Protein AF-A0A2X2LMR7-F1 (afdb_monomer_lite)

Organism: Sphingobacterium multivorum (NCBI:txid28454)

Structure (mmCIF, N/CA/C/O backbone):
data_AF-A0A2X2LMR7-F1
#
_entry.id   AF-A0A2X2LMR7-F1
#
loop_
_atom_site.group_PDB
_atom_site.id
_atom_site.type_symbol
_atom_site.label_atom_id
_atom_site.label_alt_id
_atom_site.label_comp_id
_atom_site.label_asym_id
_atom_site.label_entity_id
_atom_site.label_seq_id
_atom_site.pdbx_PDB_ins_code
_atom_site.Cartn_x
_atom_site.Cartn_y
_atom_site.Cartn_z
_atom_site.occupancy
_atom_site.B_iso_or_equiv
_atom_site.auth_seq_id
_atom_site.auth_comp_id
_atom_site.auth_asym_id
_atom_site.auth_atom_id
_atom_site.pdbx_PDB_model_num
ATOM 1 N N . MET A 1 1 ? 5.431 -15.768 -2.542 1.00 69.31 1 MET A N 1
ATOM 2 C CA . MET A 1 1 ? 4.247 -15.149 -3.177 1.00 69.31 1 MET A CA 1
ATOM 3 C C . MET A 1 1 ? 2.946 -15.713 -2.615 1.00 69.31 1 MET A C 1
ATOM 5 O O . MET A 1 1 ? 2.245 -14.953 -1.976 1.00 69.31 1 MET A O 1
ATOM 9 N N . PHE A 1 2 ? 2.655 -17.018 -2.722 1.00 72.50 2 PHE A N 1
ATOM 10 C CA . PHE A 1 2 ? 1.356 -17.586 -2.304 1.00 72.50 2 PHE A CA 1
ATOM 11 C C . PHE A 1 2 ? 0.916 -17.258 -0.861 1.00 72.50 2 PHE A C 1
ATOM 13 O O . PHE A 1 2 ? -0.128 -16.641 -0.668 1.00 72.50 2 PHE A O 1
ATOM 20 N N . PHE A 1 3 ? 1.731 -17.587 0.150 1.00 79.31 3 PHE A N 1
ATOM 21 C CA . PHE A 1 3 ? 1.409 -17.270 1.552 1.00 79.31 3 PHE A CA 1
ATOM 22 C C . PHE A 1 3 ? 1.264 -15.766 1.805 1.00 79.31 3 PHE A C 1
ATOM 24 O O . PHE A 1 3 ? 0.351 -15.342 2.502 1.00 79.31 3 PHE A O 1
ATOM 31 N N . TYR A 1 4 ? 2.131 -14.957 1.194 1.00 79.56 4 TYR A N 1
ATOM 32 C CA . TYR A 1 4 ? 2.084 -13.500 1.309 1.00 79.56 4 TYR A CA 1
ATOM 33 C C . TYR A 1 4 ? 0.781 -12.927 0.735 1.00 79.56 4 TYR A C 1
ATOM 35 O O . TYR A 1 4 ? 0.124 -12.122 1.391 1.00 79.56 4 TYR A O 1
ATOM 43 N N . SER A 1 5 ? 0.369 -13.389 -0.447 1.00 81.25 5 SER A N 1
ATOM 44 C CA . SER A 1 5 ? -0.888 -12.986 -1.077 1.00 81.25 5 SER A CA 1
ATOM 45 C C . SER A 1 5 ? -2.096 -13.392 -0.229 1.00 81.25 5 SER A C 1
ATOM 47 O O . SER A 1 5 ? -2.974 -12.571 0.008 1.00 81.25 5 SER A O 1
ATOM 49 N N . ILE A 1 6 ? -2.129 -14.611 0.318 1.00 84.50 6 ILE A N 1
ATOM 50 C CA . ILE A 1 6 ? -3.223 -15.028 1.213 1.00 84.50 6 ILE A CA 1
ATOM 51 C C . ILE A 1 6 ? -3.285 -14.134 2.454 1.00 84.50 6 ILE A C 1
ATOM 53 O O . ILE A 1 6 ? -4.361 -13.639 2.789 1.00 84.50 6 ILE A O 1
ATOM 57 N N . SER A 1 7 ? -2.148 -13.880 3.105 1.00 86.50 7 SER A N 1
ATOM 58 C CA . SER A 1 7 ? -2.094 -12.998 4.274 1.00 86.50 7 SER A CA 1
ATOM 59 C C . SER A 1 7 ? -2.594 -11.591 3.946 1.00 86.50 7 SER A C 1
ATOM 61 O O . SER A 1 7 ? -3.410 -11.045 4.683 1.00 86.50 7 SER A O 1
ATOM 63 N N . CYS A 1 8 ? -2.186 -11.027 2.806 1.00 84.50 8 CYS A N 1
ATOM 64 C CA . CYS A 1 8 ? -2.658 -9.715 2.369 1.00 84.50 8 CYS A CA 1
ATOM 65 C C . CYS A 1 8 ? -4.162 -9.719 2.042 1.00 84.50 8 CYS A C 1
ATOM 67 O O . CYS A 1 8 ? -4.864 -8.767 2.374 1.00 84.50 8 CYS A O 1
ATOM 69 N N . ALA A 1 9 ? -4.686 -10.790 1.439 1.00 86.94 9 ALA A N 1
ATOM 70 C CA . ALA A 1 9 ? -6.115 -10.933 1.160 1.00 86.94 9 ALA A CA 1
ATOM 71 C C . ALA A 1 9 ? -6.933 -10.934 2.457 1.00 86.94 9 ALA A C 1
ATOM 73 O O . ALA A 1 9 ? -7.918 -10.206 2.586 1.00 86.94 9 ALA A O 1
ATOM 74 N N . VAL A 1 10 ? -6.493 -11.728 3.437 1.00 87.56 10 VAL A N 1
ATOM 75 C CA . VAL A 1 10 ? -7.118 -11.811 4.760 1.00 87.56 10 VAL A CA 1
ATOM 76 C C . VAL A 1 10 ? -7.051 -10.458 5.465 1.00 87.56 10 VAL A C 1
ATOM 78 O O . VAL A 1 10 ? -8.070 -10.013 5.996 1.00 87.56 10 VAL A O 1
ATOM 81 N N . PHE A 1 11 ? -5.904 -9.776 5.407 1.00 89.94 11 PHE A N 1
ATOM 82 C CA . PHE A 1 11 ? -5.740 -8.424 5.934 1.00 89.94 11 PHE A CA 1
ATOM 83 C C . PHE A 1 11 ? -6.753 -7.454 5.323 1.00 89.94 11 PHE A C 1
ATOM 85 O O . PHE A 1 11 ? -7.487 -6.805 6.065 1.00 89.94 11 PHE A O 1
ATOM 92 N N . PHE A 1 12 ? -6.866 -7.385 3.992 1.00 88.75 12 PHE A N 1
ATOM 93 C CA . PHE A 1 12 ? -7.803 -6.468 3.339 1.00 88.75 12 PHE A CA 1
ATOM 94 C C . PHE A 1 12 ? -9.261 -6.765 3.698 1.00 88.75 12 PHE A C 1
ATOM 96 O O . PHE A 1 12 ? -10.021 -5.838 3.969 1.00 88.75 12 PHE A O 1
ATOM 103 N N . VAL A 1 13 ? -9.653 -8.040 3.781 1.00 88.00 13 VAL A N 1
ATOM 104 C CA . VAL A 1 13 ? -11.013 -8.440 4.186 1.00 88.00 13 VAL A CA 1
ATOM 105 C C . VAL A 1 13 ? -11.296 -8.112 5.655 1.00 88.00 13 VAL A C 1
ATOM 107 O O . VAL A 1 13 ? -12.414 -7.732 6.006 1.00 88.00 13 VAL A O 1
ATOM 110 N N . ARG A 1 14 ? -10.315 -8.270 6.549 1.00 89.50 14 ARG A N 1
ATOM 111 C CA . ARG A 1 14 ? -10.466 -7.890 7.962 1.00 89.50 14 ARG A CA 1
ATOM 112 C C . ARG A 1 14 ? -10.521 -6.380 8.109 1.00 89.50 14 ARG A C 1
ATOM 114 O O . ARG A 1 14 ? -11.379 -5.872 8.824 1.00 89.50 14 ARG A O 1
ATOM 121 N N . MET A 1 15 ? -9.648 -5.672 7.405 1.00 87.31 15 MET A N 1
ATOM 122 C CA . MET A 1 15 ? -9.547 -4.226 7.491 1.00 87.31 15 MET A CA 1
ATOM 123 C C . MET A 1 15 ? -10.759 -3.533 6.862 1.00 87.31 15 MET A C 1
ATOM 125 O O . MET A 1 15 ? -11.259 -2.557 7.416 1.00 87.31 15 MET A O 1
ATOM 129 N N . SER A 1 16 ? -11.341 -4.102 5.800 1.00 86.75 16 SER A N 1
ATOM 130 C CA . SER A 1 16 ? -12.601 -3.607 5.247 1.00 86.75 16 SER A CA 1
ATOM 131 C C . SER A 1 16 ? -13.730 -3.620 6.280 1.00 86.75 16 SER A C 1
ATOM 133 O O . SER A 1 16 ? -14.521 -2.684 6.326 1.00 86.75 16 SER A O 1
ATOM 135 N N . LYS A 1 17 ? -13.802 -4.638 7.148 1.00 84.75 17 LYS A N 1
ATOM 136 C CA . LYS A 1 17 ? -14.818 -4.715 8.212 1.00 84.75 17 LYS A CA 1
ATOM 137 C C . LYS A 1 17 ? -14.617 -3.677 9.317 1.00 84.75 17 LYS A C 1
ATOM 139 O O . LYS A 1 17 ? -15.574 -3.379 10.018 1.00 84.75 17 LYS A O 1
ATOM 144 N N . LYS A 1 18 ? -13.399 -3.151 9.493 1.00 85.00 18 LYS A N 1
ATOM 145 C CA . LYS A 1 18 ? -13.104 -2.117 10.498 1.00 85.00 18 LYS A CA 1
ATOM 146 C C . LYS A 1 18 ? -13.485 -0.710 10.035 1.00 85.00 18 LYS A C 1
ATOM 148 O O . LYS A 1 18 ? -13.625 0.181 10.865 1.00 85.00 18 LYS A O 1
ATOM 153 N N . ILE A 1 19 ? -13.668 -0.509 8.731 1.00 84.69 19 ILE A N 1
ATOM 154 C CA . ILE A 1 19 ? -14.018 0.790 8.158 1.00 84.69 19 ILE A CA 1
ATOM 155 C C . ILE A 1 19 ? -15.547 0.948 8.156 1.00 84.69 19 ILE A C 1
ATOM 157 O O . ILE A 1 19 ? -16.233 0.126 7.548 1.00 84.69 19 ILE A O 1
ATOM 161 N N . PRO A 1 20 ? -16.097 2.011 8.776 1.00 79.19 20 PRO A N 1
ATOM 162 C CA . PRO A 1 20 ? -17.545 2.181 8.923 1.00 79.19 20 PRO A CA 1
ATOM 163 C C . PRO A 1 20 ? -18.264 2.457 7.592 1.00 79.19 20 PRO A C 1
ATOM 165 O O . PRO A 1 20 ? -19.450 2.173 7.453 1.00 79.19 20 PRO A O 1
ATOM 168 N N . ASN A 1 21 ? -17.563 3.002 6.594 1.00 83.50 21 ASN A N 1
ATOM 169 C CA . ASN A 1 21 ? -18.145 3.310 5.290 1.00 83.50 21 ASN A CA 1
ATOM 170 C C . ASN A 1 21 ? -18.221 2.056 4.403 1.00 83.50 21 ASN A C 1
ATOM 172 O O . ASN A 1 21 ? -17.194 1.513 3.992 1.00 83.50 21 ASN A O 1
ATOM 176 N N . THR A 1 22 ? -19.438 1.646 4.040 1.00 81.94 22 THR A N 1
ATOM 177 C CA . THR A 1 22 ? -19.713 0.454 3.223 1.00 81.94 22 THR A CA 1
ATOM 178 C C . THR A 1 22 ? -19.095 0.522 1.823 1.00 81.94 22 THR A C 1
ATOM 180 O O . THR A 1 22 ? -18.624 -0.495 1.318 1.00 81.94 22 THR A O 1
ATOM 183 N N . THR A 1 23 ? -19.031 1.703 1.202 1.00 85.06 23 THR A N 1
ATOM 184 C CA . THR A 1 23 ? -18.420 1.888 -0.126 1.00 85.06 23 THR A CA 1
ATOM 185 C C . THR A 1 23 ? -16.912 1.674 -0.066 1.00 85.06 23 THR A C 1
ATOM 187 O O . THR A 1 23 ? -16.362 0.918 -0.864 1.00 85.06 23 THR A O 1
ATOM 190 N N . ALA A 1 24 ? -16.239 2.282 0.915 1.00 84.19 24 ALA A N 1
ATOM 191 C CA . ALA A 1 24 ? -14.800 2.100 1.109 1.00 84.19 24 ALA A CA 1
ATOM 192 C C . ALA A 1 24 ? -14.456 0.674 1.563 1.00 84.19 24 ALA A C 1
ATOM 194 O O . ALA A 1 24 ? -13.479 0.092 1.096 1.00 84.19 24 ALA A O 1
ATOM 195 N N . SER A 1 25 ? -15.295 0.087 2.420 1.00 86.94 25 SER A N 1
ATOM 196 C CA . SER A 1 25 ? -15.191 -1.310 2.837 1.00 86.94 25 SER A CA 1
ATOM 197 C C . SER A 1 25 ? -15.261 -2.253 1.631 1.00 86.94 25 SER A C 1
ATOM 199 O O . SER A 1 25 ? -14.354 -3.056 1.410 1.00 86.94 25 SER A O 1
ATOM 201 N N . ASN A 1 26 ? -16.284 -2.112 0.785 1.00 88.19 26 ASN A N 1
ATOM 202 C CA . ASN A 1 26 ? -16.417 -2.928 -0.418 1.00 88.19 26 ASN A CA 1
ATOM 203 C C . ASN A 1 26 ? -15.256 -2.704 -1.391 1.00 88.19 26 ASN A C 1
ATOM 205 O O . ASN A 1 26 ? -14.740 -3.681 -1.927 1.00 88.19 26 ASN A O 1
ATOM 209 N N . PHE A 1 27 ? -14.801 -1.461 -1.573 1.00 89.75 27 PHE A N 1
ATOM 210 C CA . PHE A 1 27 ? -13.635 -1.164 -2.405 1.00 89.75 27 PHE A CA 1
ATOM 211 C C . PHE A 1 27 ? -12.401 -1.933 -1.923 1.00 89.75 27 PHE A C 1
ATOM 213 O O . PHE A 1 27 ? -11.836 -2.709 -2.685 1.00 89.75 27 PHE A O 1
ATOM 220 N N . ILE A 1 28 ? -12.034 -1.818 -0.644 1.00 89.31 28 ILE A N 1
ATOM 221 C CA . ILE A 1 28 ? -10.854 -2.498 -0.087 1.00 89.31 28 ILE A CA 1
ATOM 222 C C . ILE A 1 28 ? -11.001 -4.021 -0.155 1.00 89.31 28 ILE A C 1
ATOM 224 O O . ILE A 1 28 ? -10.039 -4.718 -0.471 1.00 89.31 28 ILE A O 1
ATOM 228 N N . LYS A 1 29 ? -12.204 -4.548 0.093 1.00 89.56 29 LYS A N 1
ATOM 229 C CA . LYS A 1 29 ? -12.481 -5.984 0.014 1.00 89.56 29 LYS A CA 1
ATOM 230 C C . LYS A 1 29 ? -12.317 -6.512 -1.412 1.00 89.56 29 LYS A C 1
ATOM 232 O O . LYS A 1 29 ? -11.577 -7.468 -1.618 1.00 89.56 29 LYS A O 1
ATOM 237 N N . TYR A 1 30 ? -13.005 -5.920 -2.388 1.00 89.06 30 TYR A N 1
ATOM 238 C CA . TYR A 1 30 ? -12.992 -6.415 -3.766 1.00 89.06 30 TYR A CA 1
ATOM 239 C C . TYR A 1 30 ? -11.665 -6.126 -4.457 1.00 89.06 30 TYR A C 1
ATOM 241 O O . TYR A 1 30 ? -11.085 -7.039 -5.034 1.00 89.06 30 TYR A O 1
ATOM 249 N N . VAL A 1 31 ? -11.149 -4.899 -4.350 1.00 90.19 31 VAL A N 1
ATOM 250 C CA . VAL A 1 31 ? -9.868 -4.514 -4.955 1.00 90.19 31 VAL A CA 1
ATOM 251 C C . VAL A 1 31 ? -8.721 -5.267 -4.292 1.00 90.19 31 VAL A C 1
ATOM 253 O O . VAL A 1 31 ? -7.891 -5.832 -4.991 1.00 90.19 31 VAL A O 1
ATOM 256 N N . GLY A 1 32 ? -8.711 -5.376 -2.960 1.00 86.56 32 GLY A N 1
ATOM 257 C CA . GLY A 1 32 ? -7.689 -6.125 -2.229 1.00 86.56 32 GLY A CA 1
ATOM 258 C C . GLY A 1 32 ? -7.664 -7.613 -2.578 1.00 86.56 32 GLY A C 1
ATOM 259 O O . GLY A 1 32 ? -6.588 -8.173 -2.765 1.00 86.56 32 GLY A O 1
ATOM 260 N N . VAL A 1 33 ? -8.825 -8.260 -2.726 1.00 87.56 33 VAL A N 1
ATOM 261 C CA . VAL A 1 33 ? -8.896 -9.662 -3.180 1.00 87.56 33 VAL A CA 1
ATOM 262 C C . VAL A 1 33 ? -8.485 -9.789 -4.648 1.00 87.56 33 VAL A C 1
ATOM 264 O O . VAL A 1 33 ? -7.759 -10.719 -4.992 1.00 87.56 33 VAL A O 1
ATOM 267 N N . LEU A 1 34 ? -8.893 -8.845 -5.501 1.00 88.38 34 LEU A N 1
ATOM 268 C CA . LEU A 1 34 ? -8.562 -8.830 -6.925 1.00 88.38 34 LEU A CA 1
ATOM 269 C C . LEU A 1 34 ? -7.059 -8.637 -7.176 1.00 88.38 34 LEU A C 1
ATOM 271 O O . LEU A 1 34 ? -6.530 -9.198 -8.129 1.00 88.38 34 LEU A O 1
ATOM 275 N N . THR A 1 35 ? -6.346 -7.922 -6.307 1.00 87.06 35 THR A N 1
ATOM 276 C CA . THR A 1 35 ? -4.884 -7.778 -6.384 1.00 87.06 35 THR A CA 1
ATOM 277 C C . THR A 1 35 ? -4.155 -9.128 -6.362 1.00 87.06 35 THR A C 1
ATOM 279 O O . THR A 1 35 ? -3.137 -9.291 -7.027 1.00 87.06 35 THR A O 1
ATOM 282 N N . MET A 1 36 ? -4.679 -10.126 -5.648 1.00 86.25 36 MET A N 1
ATOM 283 C CA . MET A 1 36 ? -3.994 -11.402 -5.398 1.00 86.25 36 MET A CA 1
ATOM 284 C C . MET A 1 36 ? -3.759 -12.273 -6.638 1.00 86.25 36 MET A C 1
ATOM 286 O O . MET A 1 36 ? -2.622 -12.720 -6.817 1.00 86.25 36 MET A O 1
ATOM 290 N N . PRO A 1 37 ? -4.754 -12.527 -7.514 1.00 84.38 37 PRO A N 1
ATOM 291 C CA . PRO A 1 37 ? -4.496 -13.221 -8.769 1.00 84.38 37 PRO A CA 1
ATOM 292 C C . PRO A 1 37 ? -3.488 -12.459 -9.638 1.00 84.38 37 PRO A C 1
ATOM 294 O O . PRO A 1 37 ? -2.593 -13.092 -10.193 1.00 84.38 37 PRO A O 1
ATOM 297 N N . PHE A 1 38 ? -3.538 -11.121 -9.689 1.00 83.69 38 PHE A N 1
ATOM 298 C CA . PHE A 1 38 ? -2.540 -10.329 -10.423 1.00 83.69 38 PHE A CA 1
ATOM 299 C C . PHE A 1 38 ? -1.129 -10.496 -9.849 1.00 83.69 38 PHE A C 1
ATOM 301 O O . PHE A 1 38 ? -0.184 -10.684 -10.612 1.00 83.69 38 PHE A O 1
ATOM 308 N N . THR A 1 39 ? -0.984 -10.529 -8.520 1.00 81.56 39 THR A N 1
ATOM 309 C CA . THR A 1 39 ? 0.298 -10.831 -7.867 1.00 81.56 39 THR A CA 1
ATOM 310 C C . THR A 1 39 ? 0.812 -12.226 -8.237 1.00 81.56 39 THR A C 1
ATOM 312 O O . THR A 1 39 ? 2.011 -12.423 -8.414 1.00 81.56 39 THR A O 1
ATOM 315 N N . PHE A 1 40 ? -0.074 -13.213 -8.377 1.00 79.69 40 PHE A N 1
ATOM 316 C CA . PHE A 1 40 ? 0.317 -14.567 -8.774 1.00 79.69 40 PHE A CA 1
ATOM 317 C C . PHE A 1 40 ? 0.815 -14.625 -10.227 1.00 79.69 40 PHE A C 1
ATOM 319 O O . PHE A 1 40 ? 1.804 -15.300 -10.520 1.00 79.69 40 PHE A O 1
ATOM 326 N N . PHE A 1 41 ? 0.191 -13.858 -11.126 1.00 79.50 41 PHE A N 1
ATOM 327 C CA . PHE A 1 41 ? 0.585 -13.770 -12.535 1.00 79.50 41 PHE A CA 1
ATOM 328 C C . PHE A 1 41 ? 1.918 -13.047 -12.784 1.00 79.50 41 PHE A C 1
ATOM 330 O O . PHE A 1 41 ? 2.420 -13.096 -13.909 1.00 79.50 41 PHE A O 1
ATOM 337 N N . ILE A 1 42 ? 2.545 -12.458 -11.760 1.00 79.50 42 ILE A N 1
ATOM 338 C CA . ILE A 1 42 ? 3.889 -11.865 -11.858 1.00 79.50 42 ILE A CA 1
ATOM 339 C C . ILE A 1 42 ? 4.920 -12.896 -12.348 1.00 79.50 42 ILE A C 1
ATOM 341 O O . ILE A 1 42 ? 5.830 -12.543 -13.080 1.00 79.50 42 ILE A O 1
ATOM 345 N N . ILE A 1 43 ? 4.756 -14.188 -12.047 1.00 76.00 43 ILE A N 1
ATOM 346 C CA . ILE A 1 43 ? 5.704 -15.248 -12.455 1.00 76.00 43 ILE A CA 1
ATOM 347 C C . ILE A 1 43 ? 5.681 -15.506 -13.985 1.00 76.00 43 ILE A C 1
ATOM 349 O O . ILE A 1 43 ? 6.519 -16.230 -14.518 1.00 76.00 43 ILE A O 1
ATOM 353 N N . THR A 1 44 ? 4.732 -14.922 -14.723 1.00 81.88 44 THR A N 1
ATOM 354 C CA . THR A 1 44 ? 4.581 -15.132 -16.173 1.00 81.88 44 THR A CA 1
ATOM 355 C C . THR A 1 44 ? 5.414 -14.161 -17.021 1.00 81.88 44 THR A C 1
ATOM 357 O O . THR A 1 44 ? 5.983 -13.194 -16.527 1.00 81.88 44 THR A O 1
ATOM 360 N N . ARG A 1 45 ? 5.434 -14.372 -18.347 1.00 74.00 45 ARG A N 1
ATOM 361 C CA . ARG A 1 45 ? 6.083 -13.479 -19.331 1.00 74.00 45 ARG A CA 1
ATOM 362 C C . ARG A 1 45 ? 5.574 -12.027 -19.277 1.00 74.00 45 ARG A C 1
ATOM 364 O O . ARG A 1 45 ? 6.268 -11.130 -19.737 1.00 74.00 45 ARG A O 1
ATOM 371 N N . PHE A 1 46 ? 4.393 -11.796 -18.699 1.00 75.31 46 PHE A N 1
ATOM 372 C CA . PHE A 1 46 ? 3.819 -10.468 -18.465 1.00 75.31 46 PHE A CA 1
ATOM 373 C C . PHE A 1 46 ? 4.200 -9.872 -17.097 1.00 75.31 46 PHE A C 1
ATOM 375 O O . PHE A 1 46 ? 3.481 -9.005 -16.601 1.00 75.31 46 PHE A O 1
ATOM 382 N N . HIS A 1 47 ? 5.307 -10.333 -16.499 1.00 79.56 47 HIS A N 1
ATOM 383 C CA . HIS A 1 47 ? 5.806 -9.940 -15.178 1.00 79.56 47 HIS A CA 1
ATOM 384 C C . HIS A 1 47 ? 5.631 -8.447 -14.888 1.00 79.56 47 HIS A C 1
ATOM 386 O O . HIS A 1 47 ? 4.949 -8.087 -13.933 1.00 79.56 47 HIS A O 1
ATOM 392 N N . ASP A 1 48 ? 6.180 -7.580 -15.740 1.00 78.69 48 ASP A N 1
ATOM 393 C CA . ASP A 1 48 ? 6.213 -6.137 -15.487 1.00 78.69 48 ASP A CA 1
ATOM 394 C C . ASP A 1 48 ? 4.830 -5.485 -15.525 1.00 78.69 48 ASP A C 1
ATOM 396 O O . ASP A 1 48 ? 4.512 -4.645 -14.684 1.00 78.69 48 ASP A O 1
ATOM 400 N N . LEU A 1 49 ? 3.967 -5.919 -16.447 1.00 82.62 49 LEU A N 1
ATOM 401 C CA . LEU A 1 49 ? 2.601 -5.409 -16.549 1.00 82.62 49 LEU A CA 1
ATOM 402 C C . LEU A 1 49 ? 1.755 -5.854 -15.350 1.00 82.62 49 LEU A C 1
ATOM 404 O O . LEU A 1 49 ? 1.049 -5.046 -14.747 1.00 82.62 49 LEU A O 1
ATOM 408 N N . MET A 1 50 ? 1.842 -7.135 -14.985 1.00 85.19 50 MET A N 1
ATOM 409 C CA . MET A 1 50 ? 1.101 -7.696 -13.853 1.00 85.19 50 MET A CA 1
ATOM 410 C C . MET A 1 50 ? 1.580 -7.107 -12.529 1.00 85.19 50 MET A C 1
ATOM 412 O O . MET A 1 50 ? 0.757 -6.793 -11.667 1.00 85.19 50 MET A O 1
ATOM 416 N N . LEU A 1 51 ? 2.892 -6.893 -12.395 1.00 83.31 51 LEU A N 1
ATOM 417 C CA . LEU A 1 51 ? 3.487 -6.194 -11.265 1.00 83.31 51 LEU A CA 1
ATOM 418 C C . LEU A 1 51 ? 2.926 -4.775 -11.180 1.00 83.31 51 LEU A C 1
ATOM 420 O O . LEU A 1 51 ? 2.364 -4.428 -10.148 1.00 83.31 51 LEU A O 1
ATOM 424 N N . ALA A 1 52 ? 2.977 -3.992 -12.262 1.00 83.88 52 ALA A N 1
ATOM 425 C CA . ALA A 1 52 ? 2.457 -2.627 -12.274 1.00 83.88 52 ALA A CA 1
ATOM 426 C C . ALA A 1 52 ? 0.968 -2.563 -11.885 1.00 83.88 52 ALA A C 1
ATOM 428 O O . ALA A 1 52 ? 0.592 -1.746 -11.042 1.00 83.88 52 ALA A O 1
ATOM 429 N N . ILE A 1 53 ? 0.122 -3.439 -12.438 1.00 86.81 53 ILE A N 1
ATOM 430 C CA . ILE A 1 53 ? -1.314 -3.492 -12.116 1.00 86.81 53 ILE A CA 1
ATOM 431 C C . ILE A 1 53 ? -1.530 -3.873 -10.646 1.00 86.81 53 ILE A C 1
ATOM 433 O O . ILE A 1 53 ? -2.227 -3.164 -9.919 1.00 86.81 53 ILE A O 1
ATOM 437 N N . SER A 1 54 ? -0.909 -4.963 -10.188 1.00 86.94 54 SER A N 1
ATOM 438 C CA . SER A 1 54 ? -1.041 -5.460 -8.814 1.00 86.94 54 SER A CA 1
ATOM 439 C C . SER A 1 54 ? -0.590 -4.415 -7.793 1.00 86.94 54 SER A C 1
ATOM 441 O O . SER A 1 54 ? -1.275 -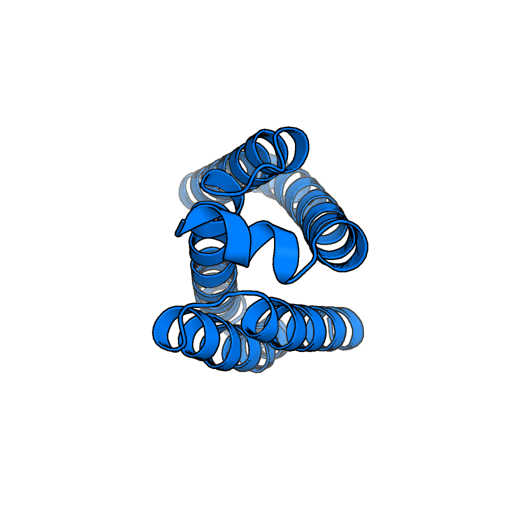4.167 -6.804 1.00 86.94 54 SER A O 1
ATOM 443 N N . THR A 1 55 ? 0.554 -3.786 -8.045 1.00 83.50 55 THR A N 1
ATOM 444 C CA . THR A 1 55 ? 1.110 -2.685 -7.261 1.00 83.50 55 THR A CA 1
ATOM 445 C C . THR A 1 55 ? 0.085 -1.552 -7.180 1.00 83.50 55 THR A C 1
ATOM 447 O O . THR A 1 55 ? -0.371 -1.237 -6.085 1.00 83.50 55 THR A O 1
ATOM 450 N N . ASN A 1 56 ? -0.398 -1.012 -8.302 1.00 87.31 56 ASN A N 1
ATOM 451 C CA . ASN A 1 56 ? -1.377 0.086 -8.296 1.00 87.31 56 ASN A CA 1
ATOM 452 C C . ASN A 1 56 ? -2.679 -0.238 -7.536 1.00 87.31 56 ASN A C 1
ATOM 454 O O . ASN A 1 56 ? -3.183 0.605 -6.786 1.00 87.31 56 ASN A O 1
ATOM 458 N N . LEU A 1 57 ? -3.213 -1.455 -7.681 1.00 88.50 57 LEU A N 1
ATOM 459 C CA . LEU A 1 57 ? -4.404 -1.891 -6.941 1.00 88.50 57 LEU A CA 1
ATOM 460 C C . LEU A 1 57 ? -4.129 -1.966 -5.433 1.00 88.50 57 LEU A C 1
ATOM 462 O O . LEU A 1 57 ? -4.910 -1.448 -4.633 1.00 88.50 57 LEU A O 1
ATOM 466 N N . PHE A 1 58 ? -2.993 -2.552 -5.042 1.00 87.75 58 PHE A N 1
ATOM 467 C CA . PHE A 1 58 ? -2.569 -2.620 -3.646 1.00 87.75 58 PHE A CA 1
ATOM 468 C C . PHE A 1 58 ? -2.460 -1.221 -3.028 1.00 87.75 58 PHE A C 1
ATOM 470 O O . PHE A 1 58 ? -3.015 -0.967 -1.958 1.00 87.75 58 PHE A O 1
ATOM 477 N N . TYR A 1 59 ? -1.816 -0.283 -3.725 1.00 85.81 59 TYR A N 1
ATOM 478 C CA . TYR A 1 59 ? -1.659 1.082 -3.228 1.00 85.81 59 TYR A CA 1
ATOM 479 C C . TYR A 1 59 ? -2.962 1.851 -3.173 1.00 85.81 59 TYR A C 1
ATOM 481 O O . TYR A 1 59 ? -3.169 2.594 -2.221 1.00 85.81 59 TYR A O 1
ATOM 489 N N . SER A 1 60 ? -3.879 1.629 -4.111 1.00 88.88 60 SER A N 1
ATOM 490 C CA . SER A 1 60 ? -5.217 2.222 -4.043 1.00 88.88 60 SER A CA 1
ATOM 491 C C . SER A 1 60 ? -5.936 1.822 -2.749 1.00 88.88 60 SER A C 1
ATOM 493 O O . SER A 1 60 ? -6.517 2.672 -2.069 1.00 88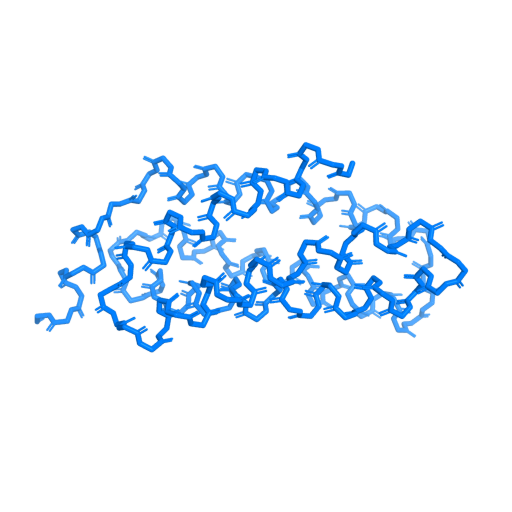.88 60 SER A O 1
ATOM 495 N N . CYS A 1 61 ? -5.825 0.552 -2.340 1.00 89.81 61 CYS A N 1
ATOM 496 C CA . CYS A 1 61 ? -6.336 0.093 -1.048 1.00 89.81 61 CYS A CA 1
ATOM 497 C C . CYS A 1 61 ? -5.609 0.757 0.131 1.00 89.81 61 CYS A C 1
ATOM 499 O O . CYS A 1 61 ? -6.267 1.244 1.050 1.00 89.81 61 CYS A O 1
ATOM 501 N N . VAL A 1 62 ? -4.272 0.816 0.111 1.00 87.75 62 VAL A N 1
ATOM 502 C CA . VAL A 1 62 ? -3.473 1.428 1.192 1.00 87.75 62 VAL A CA 1
ATOM 503 C C . VAL A 1 62 ? -3.752 2.924 1.332 1.00 87.75 62 VAL A C 1
ATOM 505 O O . VAL A 1 62 ? -3.872 3.410 2.453 1.00 87.75 62 VAL A O 1
ATOM 508 N N . VAL A 1 63 ? -3.908 3.661 0.232 1.00 89.12 63 VAL A N 1
ATOM 509 C CA . VAL A 1 63 ? -4.290 5.081 0.236 1.00 89.12 63 VAL A CA 1
ATOM 510 C C . VAL A 1 63 ? -5.677 5.248 0.846 1.00 89.12 63 VAL A C 1
ATOM 512 O O . VAL A 1 63 ? -5.852 6.089 1.727 1.00 89.12 63 VAL A O 1
ATOM 515 N N . CYS A 1 64 ? -6.643 4.413 0.448 1.00 88.25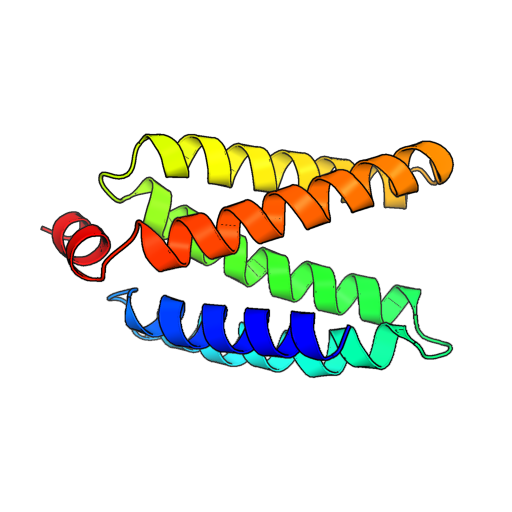 64 CYS A N 1
ATOM 516 C CA . CYS A 1 64 ? -7.981 4.429 1.035 1.00 88.25 64 CYS A CA 1
ATOM 517 C C . CYS A 1 64 ? -7.911 4.222 2.557 1.00 88.25 64 CYS A C 1
ATOM 519 O O . CYS A 1 64 ? -8.419 5.051 3.309 1.00 88.25 64 CYS A O 1
ATOM 521 N N . ILE A 1 65 ? -7.197 3.188 3.018 1.00 87.25 65 ILE A N 1
ATOM 522 C CA . ILE A 1 65 ? -6.986 2.911 4.448 1.00 87.25 65 ILE A CA 1
ATOM 523 C C . ILE A 1 65 ? -6.287 4.091 5.135 1.00 87.25 65 ILE A C 1
ATOM 525 O O . ILE A 1 65 ? -6.709 4.516 6.207 1.00 87.25 65 ILE A O 1
ATOM 529 N N . THR A 1 66 ? -5.266 4.670 4.503 1.00 88.19 66 THR A N 1
ATOM 530 C CA . THR A 1 66 ? -4.498 5.797 5.042 1.00 88.19 66 THR A CA 1
ATOM 531 C C . THR A 1 66 ? -5.389 7.008 5.288 1.00 88.19 66 THR A C 1
ATOM 533 O O . THR A 1 66 ? -5.302 7.602 6.356 1.00 88.19 66 THR A O 1
ATOM 536 N N . VAL A 1 67 ? -6.301 7.345 4.370 1.00 87.56 67 VAL A N 1
ATOM 537 C CA . VAL A 1 67 ? -7.260 8.446 4.570 1.00 87.56 67 VAL A CA 1
ATOM 538 C C . VAL A 1 67 ? -8.107 8.229 5.831 1.00 87.56 67 VAL A C 1
ATOM 540 O O . VAL A 1 67 ? -8.322 9.173 6.591 1.00 87.56 67 VAL A O 1
ATOM 543 N N . TYR A 1 68 ? -8.544 6.996 6.108 1.00 84.81 68 TYR A N 1
ATOM 544 C CA . TYR A 1 68 ? -9.279 6.678 7.341 1.00 84.81 68 TYR A CA 1
ATOM 545 C C . TYR A 1 68 ? -8.384 6.688 8.588 1.00 84.81 68 TYR A C 1
ATOM 547 O O . TYR A 1 68 ? -8.797 7.186 9.635 1.00 84.81 68 TYR A O 1
ATOM 555 N N . VAL A 1 69 ? -7.142 6.210 8.486 1.00 85.81 69 VAL A N 1
ATOM 556 C CA . VAL A 1 69 ? -6.157 6.252 9.583 1.00 85.81 69 VAL A CA 1
ATOM 557 C C . VAL A 1 69 ? -5.783 7.695 9.943 1.00 85.81 69 VAL A C 1
ATOM 559 O O . VAL A 1 69 ? -5.661 8.024 11.122 1.00 85.81 69 VAL A O 1
ATOM 562 N N . LEU A 1 70 ? -5.670 8.590 8.956 1.00 83.31 70 LEU A N 1
ATOM 563 C CA . LEU A 1 70 ? -5.424 10.020 9.170 1.00 83.31 70 LEU A CA 1
ATOM 564 C C . LEU A 1 70 ? -6.559 10.704 9.938 1.00 83.31 70 LEU A C 1
ATOM 566 O O . LEU A 1 70 ? -6.294 11.607 10.735 1.00 83.31 70 LEU A O 1
ATOM 570 N N . LYS A 1 71 ? -7.800 10.249 9.742 1.00 79.81 71 LYS A N 1
ATOM 571 C CA . LYS A 1 71 ? -8.975 10.723 10.484 1.00 79.81 71 LYS A CA 1
ATOM 572 C C . LYS A 1 71 ? -9.057 10.142 11.905 1.00 79.81 71 LYS A C 1
ATOM 574 O O . LYS A 1 71 ? -9.472 10.835 12.824 1.00 79.81 71 LYS A O 1
ATOM 579 N N . SER A 1 72 ? -8.569 8.919 12.113 1.00 80.50 72 SER A N 1
ATOM 580 C CA . SER A 1 72 ? -8.525 8.247 13.422 1.00 80.50 72 SER A CA 1
ATOM 581 C C . SER A 1 72 ? -7.623 8.953 14.461 1.00 80.50 72 SER A C 1
ATOM 583 O O . SER A 1 72 ? -6.881 9.882 14.152 1.00 80.50 72 SER A O 1
ATOM 585 N N . LYS A 1 73 ? -7.642 8.510 15.724 1.00 76.44 73 LYS A N 1
ATOM 586 C CA . LYS A 1 73 ? -6.803 9.029 16.824 1.00 76.44 73 LYS A CA 1
ATOM 587 C C . LYS A 1 73 ? -5.378 8.435 16.852 1.00 76.44 73 LYS A C 1
ATOM 589 O O . LYS A 1 73 ? -4.559 8.839 17.672 1.00 76.44 73 LYS A O 1
ATOM 594 N N . LEU A 1 74 ? -5.061 7.499 15.953 1.00 79.69 74 LEU A N 1
ATOM 595 C CA . LEU A 1 74 ? -3.799 6.742 15.908 1.00 79.69 74 LEU A CA 1
ATOM 596 C C . LEU A 1 74 ? -2.618 7.546 15.333 1.00 79.69 74 LEU A C 1
ATOM 598 O O . LEU A 1 74 ? -2.133 7.265 14.241 1.00 79.69 74 LEU A O 1
ATOM 602 N N . THR A 1 75 ? -2.123 8.539 16.072 1.00 78.56 75 THR A N 1
ATOM 603 C CA . THR A 1 75 ? -1.074 9.477 15.622 1.00 78.56 75 THR A CA 1
ATOM 604 C C . THR A 1 75 ? 0.193 8.798 15.085 1.00 78.56 75 THR A C 1
ATOM 606 O O . THR A 1 75 ? 0.723 9.237 14.071 1.00 78.56 75 THR A O 1
ATOM 609 N N . PHE A 1 76 ? 0.654 7.701 15.695 1.00 81.62 76 PHE A N 1
ATOM 610 C CA . PHE A 1 76 ? 1.828 6.959 15.212 1.00 81.62 76 PHE A CA 1
ATOM 611 C C . PHE A 1 76 ? 1.609 6.360 13.812 1.00 81.62 76 PHE A C 1
ATOM 613 O O . PHE A 1 76 ? 2.421 6.558 12.906 1.00 81.62 76 PHE A O 1
ATOM 620 N N . PHE A 1 77 ? 0.469 5.694 13.604 1.00 84.12 77 PHE A N 1
ATOM 621 C CA . PHE A 1 77 ? 0.135 5.076 12.320 1.00 84.12 77 PHE A CA 1
ATOM 622 C C . PHE A 1 77 ? -0.106 6.098 11.214 1.00 84.12 77 PHE A C 1
ATOM 624 O O . PHE A 1 77 ? 0.152 5.790 10.057 1.00 84.12 77 PHE A O 1
ATOM 631 N N . LYS A 1 78 ? -0.526 7.326 11.544 1.00 85.31 78 LYS A N 1
ATOM 632 C CA . LYS A 1 78 ? -0.631 8.416 10.560 1.00 85.31 78 LYS A CA 1
ATOM 633 C C . LYS A 1 78 ? 0.707 8.679 9.883 1.00 85.31 78 LYS A C 1
ATOM 635 O O . LYS A 1 78 ? 0.801 8.599 8.661 1.00 85.31 78 LYS A O 1
ATOM 640 N N . TYR A 1 79 ? 1.738 8.949 10.683 1.00 87.12 79 TYR A N 1
ATOM 641 C CA . TYR A 1 79 ? 3.077 9.218 10.168 1.00 87.12 79 TYR A CA 1
ATOM 642 C C . TYR A 1 79 ? 3.651 7.997 9.450 1.00 87.12 79 TYR A C 1
ATOM 644 O O . TYR A 1 79 ? 4.229 8.136 8.375 1.00 87.12 79 TYR A O 1
ATOM 652 N N . TYR A 1 80 ? 3.428 6.799 9.994 1.00 88.44 80 TYR A N 1
ATOM 653 C CA . TYR A 1 80 ? 3.935 5.568 9.396 1.00 88.44 80 TYR A CA 1
ATOM 654 C C . TYR A 1 80 ? 3.278 5.233 8.043 1.00 88.44 80 TYR A C 1
ATOM 656 O O . TYR A 1 80 ? 3.981 4.895 7.091 1.00 88.44 80 TYR A O 1
ATOM 664 N N . CYS A 1 81 ? 1.956 5.393 7.913 1.00 86.62 81 CYS A N 1
ATOM 665 C CA . CYS A 1 81 ? 1.233 5.244 6.645 1.00 86.62 81 CYS A CA 1
ATOM 666 C C . CYS A 1 81 ? 1.752 6.221 5.583 1.00 86.62 81 CYS A C 1
ATOM 668 O O . CYS A 1 81 ? 2.031 5.818 4.456 1.00 86.62 81 CYS A O 1
ATOM 670 N N . VAL A 1 82 ? 1.911 7.500 5.943 1.00 88.31 82 VAL A N 1
ATOM 671 C C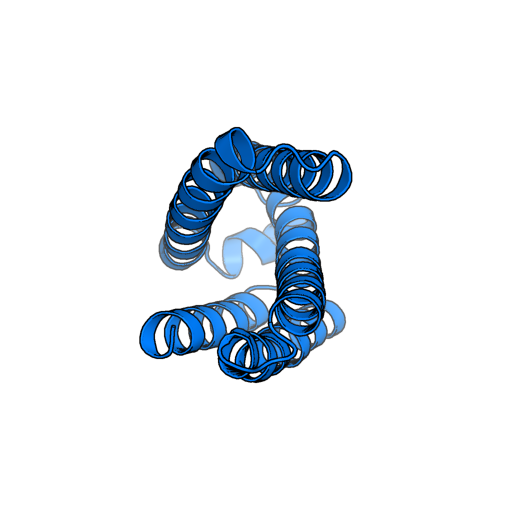A . VAL A 1 82 ? 2.424 8.531 5.026 1.00 88.31 82 VAL A CA 1
ATOM 672 C C . VAL A 1 82 ? 3.852 8.207 4.586 1.00 88.31 82 VAL A C 1
ATOM 674 O O . VAL A 1 82 ? 4.163 8.299 3.401 1.00 88.31 82 VAL A O 1
ATOM 677 N N . LEU A 1 83 ? 4.704 7.758 5.510 1.00 90.00 83 LEU A N 1
ATOM 678 C CA . LEU A 1 83 ? 6.065 7.327 5.202 1.00 90.00 83 LEU A CA 1
ATOM 679 C C . LEU A 1 83 ? 6.079 6.115 4.256 1.00 90.00 83 LEU A C 1
ATOM 681 O O . LEU A 1 83 ? 6.851 6.102 3.299 1.00 90.00 83 LEU A O 1
ATOM 685 N N . CYS A 1 84 ? 5.198 5.130 4.455 1.00 88.69 84 CYS A N 1
ATOM 686 C CA . CYS A 1 84 ? 5.066 3.991 3.540 1.00 88.69 84 CYS A CA 1
ATOM 687 C C . CYS A 1 84 ? 4.625 4.426 2.134 1.00 88.69 84 CYS A C 1
ATOM 689 O O . CYS A 1 84 ? 5.186 3.953 1.147 1.00 88.69 84 CYS A O 1
ATOM 691 N N . LEU A 1 85 ? 3.670 5.358 2.030 1.00 89.00 85 LEU A N 1
ATOM 692 C CA . LEU A 1 85 ? 3.270 5.930 0.741 1.00 89.00 85 LEU A CA 1
ATOM 693 C C . LEU A 1 85 ? 4.432 6.671 0.070 1.00 89.00 85 LEU A C 1
ATOM 695 O O . LEU A 1 85 ? 4.619 6.539 -1.136 1.00 89.00 85 LEU A O 1
ATOM 699 N N . PHE A 1 86 ? 5.244 7.401 0.835 1.00 89.75 86 PHE A N 1
ATOM 700 C CA . PHE A 1 86 ? 6.413 8.096 0.300 1.00 89.75 86 PHE A CA 1
ATOM 701 C C . PHE A 1 86 ? 7.459 7.123 -0.262 1.00 89.75 86 PHE A C 1
ATOM 703 O O . PHE A 1 86 ? 7.920 7.303 -1.389 1.00 89.75 86 PHE A O 1
ATOM 710 N N . ILE A 1 87 ? 7.780 6.052 0.478 1.00 89.31 87 ILE A N 1
ATOM 711 C CA . ILE A 1 87 ? 8.677 4.981 0.005 1.00 89.31 87 ILE A CA 1
ATOM 712 C C . ILE A 1 87 ? 8.145 4.377 -1.297 1.00 89.31 87 ILE A C 1
ATOM 714 O O . ILE A 1 87 ? 8.917 4.128 -2.222 1.00 89.31 87 ILE A O 1
ATOM 718 N N . PHE A 1 88 ? 6.832 4.174 -1.396 1.00 85.62 88 PHE A N 1
ATOM 719 C CA . PHE A 1 88 ? 6.224 3.652 -2.611 1.00 85.62 88 PHE A CA 1
ATOM 720 C C . PHE A 1 88 ? 6.355 4.602 -3.809 1.00 85.62 88 PHE A C 1
ATOM 722 O O . PHE A 1 88 ? 6.766 4.176 -4.893 1.00 85.62 88 PHE A O 1
ATOM 729 N N . TYR A 1 89 ? 6.028 5.883 -3.634 1.00 87.19 89 TYR A N 1
ATOM 730 C CA . TYR A 1 89 ? 6.189 6.870 -4.704 1.00 87.19 89 TYR A CA 1
ATOM 731 C C . TYR A 1 89 ? 7.643 6.955 -5.161 1.00 87.19 89 TYR A C 1
ATOM 733 O O . TYR A 1 89 ? 7.910 7.010 -6.361 1.00 87.19 89 TYR A O 1
ATOM 741 N N . TYR A 1 90 ? 8.582 6.869 -4.219 1.00 88.75 90 TYR A N 1
ATOM 742 C CA . TYR A 1 90 ? 10.002 6.815 -4.530 1.00 88.75 90 TYR A CA 1
ATOM 74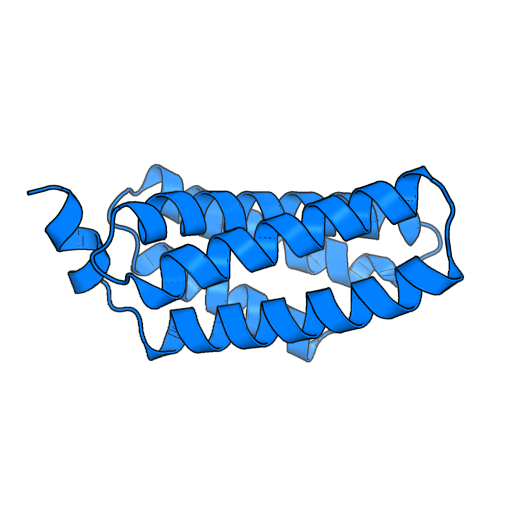3 C C . TYR A 1 90 ? 10.385 5.544 -5.309 1.00 88.75 90 TYR A C 1
ATOM 745 O O . TYR A 1 90 ? 11.109 5.629 -6.298 1.00 88.75 90 TYR A O 1
ATOM 753 N N . ALA A 1 91 ? 9.844 4.377 -4.943 1.00 87.06 91 ALA A N 1
ATOM 754 C CA . ALA A 1 91 ? 10.045 3.131 -5.686 1.00 87.06 91 ALA A CA 1
ATOM 755 C C . ALA A 1 91 ? 9.545 3.237 -7.137 1.00 87.06 91 ALA A C 1
ATOM 757 O O . ALA A 1 91 ? 10.222 2.802 -8.066 1.00 87.06 91 ALA A O 1
ATOM 758 N N . THR A 1 92 ? 8.374 3.847 -7.333 1.00 84.19 92 THR A N 1
ATOM 759 C CA . THR A 1 92 ? 7.789 4.062 -8.665 1.00 84.19 92 THR A CA 1
ATOM 760 C C . THR A 1 92 ? 8.617 5.048 -9.482 1.00 84.19 92 THR A C 1
ATOM 762 O O . THR A 1 92 ? 8.865 4.808 -10.660 1.00 84.19 92 THR A O 1
ATOM 765 N N . TYR A 1 93 ? 9.097 6.126 -8.860 1.00 87.44 93 TYR A N 1
ATOM 766 C CA . TYR A 1 93 ? 10.008 7.068 -9.503 1.00 87.44 93 TYR A CA 1
ATOM 767 C C . TYR A 1 93 ? 11.271 6.362 -10.013 1.00 87.44 93 TYR A C 1
ATOM 769 O O . TYR A 1 93 ? 11.602 6.496 -11.187 1.00 87.44 93 TYR A O 1
ATOM 777 N N . LEU A 1 94 ? 11.915 5.538 -9.179 1.00 87.25 94 LEU A N 1
ATOM 778 C CA . LEU A 1 94 ? 13.102 4.767 -9.570 1.00 87.25 94 LEU A CA 1
ATOM 779 C C . LEU A 1 94 ? 12.828 3.748 -10.682 1.00 87.25 94 LEU A C 1
ATOM 781 O O . LEU A 1 94 ? 13.698 3.501 -11.518 1.00 87.25 94 LEU A O 1
ATOM 785 N N . TYR A 1 95 ? 11.629 3.160 -10.693 1.00 83.44 95 TYR A N 1
ATOM 786 C CA . TYR A 1 95 ? 11.196 2.258 -11.758 1.00 83.44 95 TYR A CA 1
ATOM 787 C C . TYR A 1 95 ? 11.096 2.995 -13.099 1.00 83.44 95 TYR A C 1
ATOM 789 O O . TYR A 1 95 ? 11.594 2.506 -14.108 1.00 83.44 95 TYR A O 1
ATOM 797 N N . VAL A 1 96 ? 10.515 4.199 -13.103 1.00 84.06 96 VAL A N 1
ATOM 798 C CA . VAL A 1 96 ? 10.377 5.028 -14.312 1.00 84.06 96 VAL A CA 1
ATOM 799 C C . VAL A 1 96 ? 11.723 5.592 -14.778 1.00 84.06 96 VAL A C 1
ATOM 801 O O . VAL A 1 96 ? 11.964 5.665 -15.980 1.00 84.06 96 VAL A O 1
ATOM 804 N N . THR A 1 97 ? 12.623 5.960 -13.860 1.00 87.25 97 THR A N 1
ATOM 805 C CA . THR A 1 97 ? 13.964 6.465 -14.210 1.00 87.25 97 THR A CA 1
ATOM 806 C C . THR A 1 97 ? 14.963 5.365 -14.579 1.00 87.25 97 THR A C 1
ATOM 808 O O . THR A 1 97 ? 16.080 5.676 -14.989 1.00 87.25 97 THR A O 1
ATOM 811 N N . GLY A 1 98 ? 14.588 4.086 -14.458 1.00 83.75 98 GLY A N 1
ATOM 812 C CA . GLY A 1 98 ? 15.430 2.952 -14.848 1.00 83.75 98 GLY A CA 1
ATOM 813 C C . GLY A 1 98 ? 16.645 2.727 -13.940 1.00 83.75 98 GLY A C 1
ATOM 814 O O . GLY A 1 98 ? 17.640 2.149 -14.373 1.00 83.75 98 GLY A O 1
ATOM 815 N N . GLN A 1 99 ? 16.601 3.178 -12.681 1.00 85.50 99 GLN A N 1
ATOM 816 C CA . GLN A 1 99 ? 17.684 2.968 -11.710 1.00 85.50 99 GLN A CA 1
ATOM 817 C C . GLN A 1 99 ? 17.539 1.614 -10.998 1.00 85.50 99 GLN A C 1
ATOM 819 O O . GLN A 1 99 ? 17.181 1.540 -9.823 1.00 85.50 99 GLN A O 1
ATOM 824 N N . TRP A 1 100 ? 17.832 0.528 -11.716 1.00 82.12 100 TRP A N 1
ATOM 825 C CA . TRP A 1 100 ? 17.575 -0.856 -11.285 1.00 82.12 100 TRP A CA 1
ATOM 826 C C . TRP A 1 100 ? 18.277 -1.274 -9.982 1.00 82.12 100 TRP A C 1
ATOM 828 O O . TRP A 1 100 ? 17.703 -2.017 -9.184 1.00 82.12 100 TRP A O 1
ATOM 838 N N . ASP A 1 101 ? 19.494 -0.779 -9.744 1.00 85.25 101 ASP A N 1
ATOM 839 C CA . ASP A 1 101 ? 20.288 -1.118 -8.554 1.00 85.25 101 ASP A CA 1
ATOM 840 C C . ASP A 1 101 ? 19.627 -0.584 -7.269 1.00 85.25 101 ASP A C 1
ATOM 842 O O . ASP A 1 101 ? 19.328 -1.325 -6.327 1.00 85.25 101 ASP A O 1
ATOM 846 N N . LEU A 1 102 ? 19.255 0.698 -7.299 1.00 86.00 102 LEU A N 1
ATOM 847 C CA . LEU A 1 102 ? 18.553 1.370 -6.208 1.00 86.00 102 LEU A CA 1
ATOM 848 C C . LEU A 1 102 ? 17.110 0.867 -6.067 1.00 86.00 102 LEU A C 1
ATOM 850 O O . LEU A 1 102 ? 16.593 0.756 -4.954 1.00 86.00 102 LEU A O 1
ATOM 854 N N . LEU A 1 103 ? 16.469 0.512 -7.184 1.00 84.19 103 LEU A N 1
ATOM 855 C CA . LEU A 1 103 ? 15.127 -0.058 -7.202 1.00 84.19 103 LEU A CA 1
ATOM 856 C C . LEU A 1 103 ? 15.062 -1.373 -6.415 1.00 84.19 103 LEU A C 1
ATOM 858 O O . LEU A 1 103 ? 14.152 -1.545 -5.609 1.00 84.19 103 LEU A O 1
ATOM 862 N N . SER A 1 104 ? 16.037 -2.271 -6.589 1.00 85.75 104 SER A N 1
ATOM 863 C CA . SER A 1 104 ? 16.101 -3.542 -5.848 1.00 85.75 104 SER A CA 1
ATOM 864 C C . SER A 1 104 ? 16.182 -3.323 -4.331 1.00 85.75 104 SER A C 1
ATOM 866 O O . SER A 1 104 ? 15.509 -4.008 -3.552 1.00 85.75 104 SER A O 1
ATOM 868 N N . LEU A 1 105 ? 16.954 -2.323 -3.892 1.00 89.44 105 LEU A N 1
ATOM 869 C CA . LEU A 1 105 ? 17.051 -1.941 -2.482 1.00 89.44 105 LEU A CA 1
ATOM 870 C C . LEU A 1 105 ? 15.720 -1.378 -1.959 1.00 89.44 105 LEU A C 1
ATOM 872 O O . LEU A 1 105 ? 15.195 -1.845 -0.944 1.00 89.44 105 LEU A O 1
ATOM 876 N N . ILE A 1 106 ? 15.147 -0.404 -2.666 1.00 90.31 106 ILE A N 1
ATOM 877 C CA . ILE A 1 106 ? 13.909 0.263 -2.253 1.00 90.31 106 ILE A CA 1
ATOM 878 C C . ILE A 1 106 ? 12.714 -0.692 -2.280 1.00 90.31 106 ILE A C 1
ATOM 880 O O . ILE A 1 106 ? 11.873 -0.624 -1.389 1.00 90.31 106 ILE A O 1
ATOM 884 N N . GLN A 1 107 ? 12.648 -1.635 -3.221 1.00 84.88 107 GLN A N 1
ATOM 885 C CA . GLN A 1 107 ? 11.600 -2.658 -3.250 1.00 84.88 107 GLN A CA 1
ATOM 886 C C . GLN A 1 107 ? 11.639 -3.567 -2.017 1.00 84.88 107 GLN A C 1
ATOM 888 O O . GLN A 1 107 ? 10.583 -3.888 -1.466 1.00 84.88 107 GLN A O 1
ATOM 893 N N . LYS A 1 108 ? 12.831 -3.947 -1.536 1.00 88.19 108 LYS A N 1
ATOM 894 C CA . LYS A 1 108 ? 12.973 -4.721 -0.290 1.00 88.19 108 LYS A CA 1
ATOM 895 C C . LYS A 1 108 ? 12.497 -3.921 0.919 1.00 88.19 108 LYS A C 1
ATOM 897 O O . LYS A 1 108 ? 11.738 -4.449 1.730 1.00 88.19 108 LYS A O 1
ATOM 902 N N . ILE A 1 109 ? 12.897 -2.650 1.004 1.00 90.81 109 ILE A N 1
ATOM 903 C CA . ILE A 1 109 ? 12.470 -1.738 2.074 1.00 90.81 109 ILE A CA 1
ATOM 904 C C . ILE A 1 109 ? 10.949 -1.559 2.042 1.00 90.81 109 ILE A C 1
ATOM 906 O O . ILE A 1 109 ? 10.302 -1.724 3.070 1.00 90.81 109 ILE A O 1
ATOM 910 N N . ASN A 1 110 ? 10.375 -1.299 0.866 1.00 89.19 110 ASN A N 1
ATOM 911 C CA . ASN A 1 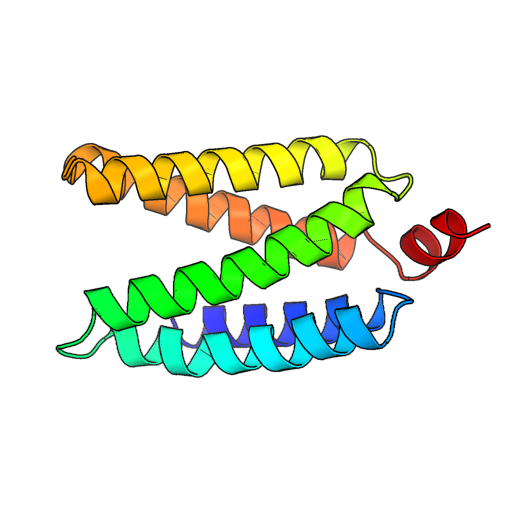110 ? 8.938 -1.145 0.650 1.00 89.19 110 ASN A CA 1
ATOM 912 C C . ASN A 1 110 ? 8.149 -2.402 1.044 1.00 89.19 110 ASN A C 1
ATOM 914 O O . ASN A 1 110 ? 7.090 -2.307 1.658 1.00 89.19 110 ASN A O 1
ATOM 918 N N . ASN A 1 111 ? 8.656 -3.593 0.720 1.00 85.94 111 ASN A N 1
ATOM 919 C CA . ASN A 1 111 ? 7.986 -4.832 1.099 1.00 85.94 111 ASN A CA 1
ATOM 920 C C . ASN A 1 111 ? 8.032 -5.047 2.622 1.00 85.94 111 ASN A C 1
ATOM 922 O O . ASN A 1 111 ? 7.015 -5.356 3.239 1.00 85.94 111 ASN A O 1
ATOM 926 N N . GLY A 1 112 ? 9.191 -4.806 3.245 1.00 89.12 112 GLY A N 1
ATOM 927 C CA . GLY A 1 112 ? 9.346 -4.871 4.699 1.00 89.12 112 GLY A CA 1
ATOM 928 C C . GLY A 1 112 ? 8.453 -3.868 5.434 1.00 89.12 112 GLY A C 1
ATOM 929 O O . GLY A 1 112 ? 7.733 -4.250 6.356 1.00 89.12 112 GLY A O 1
ATOM 930 N N . SER A 1 113 ? 8.434 -2.607 4.995 1.00 88.69 113 SER A N 1
ATOM 931 C CA . SER A 1 113 ? 7.587 -1.566 5.588 1.00 88.69 113 SER A CA 1
ATOM 932 C C . SER A 1 113 ? 6.101 -1.872 5.412 1.00 88.69 113 SER A C 1
ATOM 934 O O . SER A 1 113 ? 5.327 -1.697 6.347 1.00 88.69 113 SER A O 1
ATOM 936 N N . THR A 1 114 ? 5.701 -2.418 4.262 1.00 86.38 114 THR A N 1
ATOM 937 C CA . THR A 1 114 ? 4.318 -2.845 4.015 1.00 86.38 114 THR A CA 1
ATOM 938 C C . THR A 1 114 ? 3.898 -3.982 4.945 1.00 86.38 114 THR A C 1
ATOM 940 O O . THR A 1 114 ? 2.792 -3.954 5.476 1.00 86.38 114 THR A O 1
ATOM 943 N N . ILE A 1 115 ? 4.766 -4.967 5.200 1.00 88.62 115 ILE A N 1
ATOM 944 C CA . ILE A 1 115 ? 4.475 -6.054 6.151 1.00 88.62 115 ILE A CA 1
ATOM 945 C C . ILE A 1 115 ? 4.280 -5.496 7.563 1.00 88.62 115 ILE A C 1
ATOM 947 O O . ILE A 1 115 ? 3.305 -5.836 8.232 1.00 88.62 115 ILE A O 1
ATOM 951 N N . VAL A 1 116 ? 5.178 -4.612 8.004 1.00 89.50 116 VAL A N 1
ATOM 952 C CA . VAL A 1 116 ? 5.069 -3.954 9.314 1.00 89.50 116 VAL A CA 1
ATOM 953 C C . VAL A 1 116 ? 3.798 -3.106 9.391 1.00 89.50 116 VAL A C 1
ATOM 955 O O . VAL A 1 116 ? 3.116 -3.130 10.412 1.00 89.50 116 VAL A O 1
ATOM 958 N N . LEU A 1 117 ? 3.432 -2.418 8.305 1.00 88.50 117 LEU A N 1
ATOM 959 C CA . LEU A 1 117 ? 2.198 -1.645 8.207 1.00 88.50 117 LEU A CA 1
ATOM 960 C C . LEU A 1 117 ? 0.965 -2.539 8.356 1.00 88.50 117 LEU A C 1
ATOM 962 O O . LEU A 1 117 ? 0.090 -2.227 9.156 1.00 88.50 117 LEU A O 1
ATOM 966 N N . ILE A 1 118 ? 0.910 -3.649 7.617 1.00 88.44 118 ILE A N 1
ATOM 967 C CA . ILE A 1 118 ? -0.180 -4.632 7.664 1.00 88.44 118 ILE A CA 1
ATOM 968 C C . ILE A 1 118 ? -0.350 -5.165 9.085 1.00 88.44 118 ILE A C 1
ATOM 970 O O . ILE A 1 118 ? -1.442 -5.084 9.639 1.00 88.44 118 ILE A O 1
ATOM 974 N N . ILE A 1 119 ? 0.731 -5.659 9.695 1.00 87.75 119 ILE A N 1
ATOM 975 C CA . ILE A 1 119 ? 0.693 -6.230 11.046 1.00 87.75 119 ILE A CA 1
ATOM 976 C C . ILE A 1 119 ? 0.304 -5.151 12.056 1.00 87.75 119 ILE A C 1
ATOM 978 O O . ILE A 1 119 ? -0.583 -5.357 12.880 1.00 87.75 119 ILE A O 1
ATOM 982 N N . GLY A 1 120 ? 0.926 -3.978 11.976 1.00 86.44 120 GLY A N 1
ATOM 983 C CA . GLY A 1 120 ? 0.633 -2.880 12.881 1.00 86.44 120 GLY A CA 1
ATOM 984 C C . GLY A 1 120 ? -0.838 -2.465 12.803 1.00 86.44 120 GLY A C 1
ATOM 985 O O . GLY A 1 120 ? -1.519 -2.417 13.821 1.00 86.44 120 GLY A O 1
ATOM 986 N N . LEU A 1 121 ? -1.366 -2.256 11.600 1.00 86.06 121 LEU A N 1
ATOM 987 C CA . LEU A 1 121 ? -2.770 -1.910 11.396 1.00 86.06 121 LEU A CA 1
ATOM 988 C C . LEU A 1 121 ? -3.722 -3.048 11.797 1.00 86.06 121 LEU A C 1
ATOM 990 O O . LEU A 1 121 ? -4.818 -2.806 12.301 1.00 86.06 121 LEU A O 1
ATOM 994 N N . GLU A 1 122 ? -3.336 -4.304 11.598 1.00 85.38 122 GLU A N 1
ATOM 995 C CA . GLU A 1 122 ? -4.177 -5.441 11.957 1.00 85.38 122 GLU A CA 1
ATOM 996 C C . GLU A 1 122 ? -4.320 -5.618 13.472 1.00 85.38 122 GLU A C 1
ATOM 998 O O . GLU A 1 122 ? -5.444 -5.829 13.936 1.00 85.38 122 GLU A O 1
ATOM 1003 N N . TYR A 1 123 ? -3.225 -5.490 14.225 1.00 82.81 123 TYR A N 1
ATOM 1004 C CA . TYR A 1 123 ? -3.195 -5.748 15.668 1.00 82.81 123 TYR A CA 1
ATOM 1005 C C . TYR A 1 123 ? -3.454 -4.508 16.532 1.00 82.81 123 TYR A C 1
ATOM 1007 O O . TYR A 1 123 ? -4.050 -4.640 17.596 1.00 82.81 123 TYR A O 1
ATOM 1015 N N . PHE A 1 124 ? -3.035 -3.313 16.102 1.00 81.56 124 PHE A N 1
ATOM 1016 C CA . PHE A 1 124 ? -3.169 -2.088 16.908 1.00 81.56 124 PHE A CA 1
ATOM 1017 C C . PHE A 1 124 ? -4.396 -1.244 16.574 1.00 81.56 124 PHE A C 1
ATOM 1019 O O . PHE A 1 124 ? -4.618 -0.231 17.230 1.00 81.56 124 PHE A O 1
ATOM 1026 N N . THR A 1 125 ? -5.166 -1.605 15.547 1.00 80.00 125 THR A N 1
ATOM 1027 C CA . THR A 1 125 ? -6.340 -0.822 15.144 1.00 80.00 125 THR A CA 1
ATOM 1028 C C . THR A 1 125 ? -7.618 -1.613 15.350 1.00 80.00 125 THR A C 1
ATOM 1030 O O . THR A 1 125 ? -7.702 -2.755 14.900 1.00 80.00 125 THR A O 1
ATOM 1033 N N . ASP A 1 126 ? -8.638 -1.006 15.944 1.00 76.38 126 ASP A N 1
ATOM 1034 C CA . ASP A 1 126 ? -9.958 -1.609 16.122 1.00 76.38 126 ASP A CA 1
ATOM 1035 C C . ASP A 1 126 ? -11.055 -0.853 15.339 1.00 76.38 126 ASP A C 1
ATOM 1037 O O . ASP A 1 126 ? -10.841 0.250 14.835 1.00 76.38 126 ASP A O 1
ATOM 1041 N N . GLN A 1 127 ? -12.251 -1.440 15.197 1.00 72.56 127 GLN A N 1
ATOM 1042 C CA . GLN A 1 127 ? -13.396 -0.761 14.564 1.00 72.56 127 GLN A CA 1
ATOM 1043 C C . GLN A 1 127 ? -13.771 0.520 15.324 1.00 72.56 127 GLN A C 1
ATOM 1045 O O . GLN A 1 127 ? -14.177 1.526 14.736 1.00 72.56 127 GLN A O 1
ATOM 1050 N N . THR A 1 128 ? -13.599 0.492 16.646 1.00 68.50 128 THR A N 1
ATOM 1051 C CA . THR A 1 128 ? -13.886 1.617 17.541 1.00 68.50 128 THR A CA 1
ATOM 1052 C C . THR A 1 128 ? -13.000 2.841 17.272 1.00 68.50 128 THR A C 1
ATOM 1054 O O . THR A 1 128 ? -13.480 3.973 17.391 1.00 68.50 128 THR A O 1
ATOM 1057 N N . ASP A 1 129 ? -11.760 2.639 16.812 1.00 70.56 129 ASP A N 1
ATOM 1058 C CA . ASP A 1 129 ? -10.821 3.712 16.450 1.00 70.56 129 ASP A CA 1
ATOM 1059 C C . ASP A 1 129 ? -11.224 4.466 15.178 1.00 70.56 129 ASP A C 1
ATOM 1061 O O . ASP A 1 129 ? -10.838 5.626 14.990 1.00 70.56 129 ASP A O 1
ATOM 1065 N N . PHE A 1 130 ? -11.996 3.821 14.301 1.00 69.69 130 PHE A N 1
ATOM 1066 C CA . PHE A 1 130 ? -12.527 4.426 13.081 1.00 69.69 130 PHE A CA 1
ATOM 1067 C C . PHE A 1 130 ? -13.943 4.976 13.271 1.00 69.69 130 PHE A C 1
ATOM 1069 O O . PHE A 1 130 ? -14.295 5.979 12.650 1.00 69.69 130 PHE A O 1
ATOM 1076 N N . SER A 1 131 ? -14.742 4.370 14.154 1.00 60.31 131 SER A N 1
ATOM 1077 C CA . SER A 1 131 ? -16.116 4.805 14.429 1.00 60.31 131 SER A CA 1
ATOM 1078 C C . SER A 1 131 ? -16.186 6.123 15.209 1.00 60.31 131 SER A C 1
ATOM 1080 O O . SER A 1 131 ? -17.113 6.899 14.998 1.00 60.31 131 SER A O 1
ATOM 1082 N N . LYS A 1 132 ? -15.209 6.416 16.082 1.00 54.59 132 LYS A N 1
ATOM 1083 C CA . LYS A 1 132 ? -15.171 7.669 16.867 1.00 54.59 132 LYS A CA 1
ATOM 1084 C C . LYS A 1 132 ? -14.803 8.921 16.066 1.00 54.59 132 LYS A C 1
ATOM 1086 O O . LYS A 1 132 ? -14.925 10.017 16.592 1.00 54.59 132 LYS A O 1
ATOM 1091 N N . SER A 1 133 ? -14.336 8.778 14.826 1.00 47.81 133 SER A N 1
ATOM 1092 C CA . SER A 1 133 ? -13.897 9.911 13.999 1.00 47.81 133 SER A CA 1
ATOM 1093 C C . SER A 1 133 ? -15.025 10.564 13.180 1.00 47.81 133 SER A C 1
ATOM 1095 O O . SER A 1 133 ? -14.768 11.554 12.496 1.00 47.81 133 SER A O 1
ATOM 1097 N N . ILE A 1 134 ? -16.238 10.002 13.200 1.00 48.94 134 ILE A N 1
ATOM 1098 C CA . ILE A 1 134 ? -17.423 10.530 12.491 1.00 48.94 134 ILE A CA 1
ATOM 1099 C C . ILE A 1 134 ? -18.458 11.080 13.502 1.00 48.94 134 ILE A C 1
ATOM 1101 O O . ILE A 1 134 ? -19.608 11.315 13.150 1.00 48.94 134 ILE A O 1
ATOM 1105 N N . GLY A 1 135 ? -18.058 11.268 14.766 1.00 38.62 135 GLY A N 1
ATOM 1106 C CA . GLY A 1 135 ? -18.856 11.937 15.798 1.00 38.62 135 GLY A CA 1
ATOM 1107 C C . GLY A 1 135 ? -18.458 13.394 15.942 1.00 38.62 135 GLY A C 1
ATOM 1108 O O . GLY A 1 135 ? -17.235 13.631 16.060 1.00 38.62 135 GLY A O 1
#

Radius of gyration: 15.06 Å; chains: 1; bounding box: 40×30×37 Å

Foldseek 3Di:
DVVVLVLQLVLLQLLLVLAPDVVLSVLSNVLSNVLSVLVVCCVDPCVVVSCVSSLVSSVVNLVSSLVLVCLFPNVVLNVLSVVLVVLSVVLVVCVVVVVVVVNVVSVVVSVVSVVVSSVCCNPVPGSVRSVVSVD

Secondary structure (DSSP, 8-state):
-HHHHHHHHHHHHHHHHH-S-HHHHHHHHHHHHHHHHHHHGGGSTTHHHHHHHHHHHHHHHHHHHHHHHHHSS-HHHHHHHHHHHHHHHHHHHHHHHT-HHHHHHHHHHHHHHHHHHHHHHHHH--HHHHHGGG-

Sequence (135 aa):
MFFYSISCAVFFVRMSKKIPNTTASNFIKYVGVLTMPFTFFIITRFHDLMLAISTNLFYSCVVCITVYVLKSKLTFFKYYCVLCLFIFYYATYLYVTGQWDLLSLIQKINNGSTIVLIIGLEYFTDQTDFSKSIG

pLDDT: mean 83.4, std 8.16, range [38.62, 90.81]